Protein AF-A0A852DSH5-F1 (afdb_monomer)

Mean predicted aligned error: 3.22 Å

InterPro domains:
  IPR006133 DNA-directed DNA polymerase, family B, exonuclease domain [PF03104] (13-64)
  IPR012337 Ribonuclease H-like superfamily [SSF53098] (10-64)
  IPR036397 Ribonuclease H superfamily [G3DSA:3.30.420.10] (1-64)
  IPR050240 DNA polymerase type-B [PTHR10322] (9-64)

Sequence (64 aa):
RIFGVNCGVFGAAGVFPEPQQDPVIAIAAVALRQGAREPFLRVVFTLLSCAPLRGATVRSFDSE

Secondary structure (DSSP, 8-state):
-EEEEEEEE---TTSPPPTTTS-EEEEEEEEE-TT-SS-SEEEEEEES--PPPTTSEEEEES--

Organism: Vidua macroura (NCBI:txid187451)

Structure (mmCIF, N/CA/C/O backbone):
data_AF-A0A852DSH5-F1
#
_entry.id   AF-A0A852DSH5-F1
#
loop_
_atom_site.group_PDB
_atom_site.id
_atom_site.type_symbol
_atom_site.label_atom_id
_atom_site.label_alt_id
_atom_site.label_comp_id
_atom_site.label_asym_id
_atom_site.label_entity_id
_atom_site.label_seq_id
_atom_site.pdbx_PDB_ins_code
_atom_site.Cartn_x
_atom_site.Cartn_y
_atom_site.Cartn_z
_atom_site.occupancy
_atom_site.B_iso_or_equiv
_atom_site.auth_seq_id
_atom_site.auth_comp_id
_atom_site.auth_asym_id
_atom_site.auth_atom_id
_atom_site.pdbx_PDB_model_num
ATOM 1 N N . ARG A 1 1 ? 19.360 -4.747 -7.410 1.00 83.88 1 ARG A N 1
ATOM 2 C CA . ARG A 1 1 ? 17.922 -4.362 -7.451 1.00 83.88 1 ARG A CA 1
ATOM 3 C C . ARG A 1 1 ? 17.766 -3.210 -6.476 1.00 83.88 1 ARG A C 1
ATOM 5 O O . ARG A 1 1 ? 18.342 -3.307 -5.405 1.00 83.88 1 ARG A O 1
ATOM 12 N N . ILE A 1 2 ? 17.098 -2.131 -6.865 1.00 92.88 2 ILE A N 1
ATOM 13 C CA . ILE A 1 2 ? 16.898 -0.944 -6.027 1.00 92.88 2 ILE A CA 1
ATOM 14 C C . ILE A 1 2 ? 15.491 -1.037 -5.444 1.00 92.88 2 ILE A C 1
ATOM 16 O O . ILE A 1 2 ? 14.554 -1.351 -6.180 1.00 92.88 2 ILE A O 1
ATOM 20 N N . PHE A 1 3 ? 15.361 -0.816 -4.140 1.00 95.62 3 PHE A N 1
ATOM 21 C CA . PHE A 1 3 ? 14.109 -0.947 -3.406 1.00 95.62 3 PHE A CA 1
ATOM 22 C C . PHE A 1 3 ? 13.869 0.311 -2.578 1.00 95.62 3 PHE A C 1
ATOM 24 O O . PHE A 1 3 ? 14.781 0.778 -1.900 1.00 95.62 3 PHE A O 1
ATOM 31 N N . GLY A 1 4 ? 12.662 0.860 -2.668 1.00 96.81 4 GLY A N 1
ATOM 32 C CA . GLY A 1 4 ? 12.221 2.000 -1.875 1.00 96.81 4 GLY A CA 1
ATOM 33 C C . GLY A 1 4 ? 10.936 1.655 -1.140 1.00 96.81 4 GLY A C 1
ATOM 34 O O . GLY A 1 4 ? 10.029 1.070 -1.736 1.00 96.81 4 GLY A O 1
ATOM 35 N N . VAL A 1 5 ? 10.872 2.028 0.136 1.00 97.00 5 VAL A N 1
ATOM 36 C CA . VAL A 1 5 ? 9.701 1.860 1.000 1.00 97.00 5 VAL A CA 1
ATOM 37 C C . VAL A 1 5 ? 9.366 3.203 1.615 1.00 97.00 5 VAL A C 1
ATOM 39 O O . VAL A 1 5 ? 10.263 3.913 2.059 1.00 97.00 5 VAL A O 1
ATOM 42 N N . ASN A 1 6 ? 8.083 3.531 1.646 1.00 96.56 6 ASN A N 1
ATOM 43 C CA . ASN A 1 6 ? 7.555 4.628 2.443 1.00 96.56 6 ASN A CA 1
ATOM 44 C C . ASN A 1 6 ? 6.361 4.118 3.247 1.00 96.56 6 ASN A C 1
ATOM 46 O O . ASN A 1 6 ? 5.594 3.288 2.754 1.00 96.56 6 ASN A O 1
ATOM 50 N N . CYS A 1 7 ? 6.208 4.624 4.464 1.00 95.81 7 CYS A N 1
ATOM 51 C CA . CYS A 1 7 ? 5.076 4.335 5.333 1.00 95.81 7 CYS A CA 1
ATOM 52 C C . CYS A 1 7 ? 4.230 5.594 5.547 1.00 95.81 7 CYS A C 1
ATOM 54 O O . CYS A 1 7 ? 4.745 6.711 5.590 1.00 95.81 7 CYS A O 1
ATOM 56 N N . GLY A 1 8 ? 2.919 5.395 5.650 1.00 94.69 8 GLY A N 1
ATOM 57 C CA . GLY A 1 8 ? 1.959 6.388 6.107 1.00 94.69 8 GLY A CA 1
ATOM 58 C C . GLY A 1 8 ? 1.471 6.003 7.495 1.00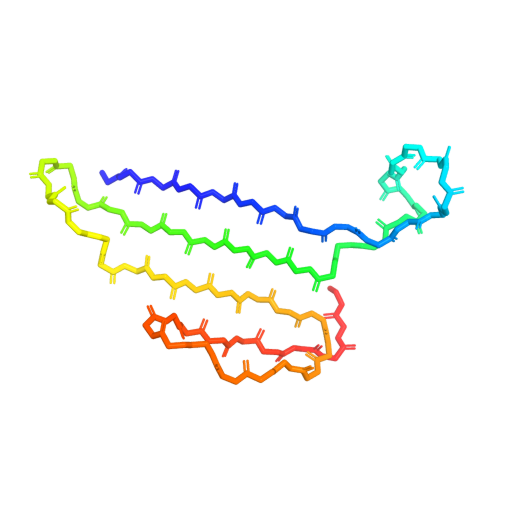 94.69 8 GLY A C 1
ATOM 59 O O . GLY A 1 8 ? 1.088 4.855 7.717 1.00 94.69 8 GLY A O 1
ATOM 60 N N . VAL A 1 9 ? 1.490 6.965 8.407 1.00 95.19 9 VAL A N 1
ATOM 61 C CA . VAL A 1 9 ? 1.085 6.798 9.803 1.00 95.19 9 VAL A CA 1
ATOM 62 C C . VAL A 1 9 ? -0.105 7.714 10.062 1.00 95.19 9 VAL A C 1
ATOM 64 O O . VAL A 1 9 ? -0.149 8.827 9.530 1.00 95.19 9 VAL A O 1
ATOM 67 N N . PHE A 1 10 ? -1.076 7.250 10.843 1.00 93.69 10 PHE A N 1
ATOM 68 C CA . PHE A 1 10 ? -2.190 8.080 11.289 1.00 93.69 10 PHE A CA 1
ATOM 69 C C . PHE A 1 10 ? -1.991 8.455 12.753 1.00 93.69 10 PHE A C 1
ATOM 71 O O . PHE A 1 10 ? -2.043 7.580 13.607 1.00 93.69 10 PHE A O 1
ATOM 78 N N . GLY A 1 11 ? -1.776 9.744 13.024 1.00 91.44 11 GLY A N 1
ATOM 79 C CA . GLY A 1 11 ? -1.555 10.244 14.378 1.00 91.44 11 GLY A CA 1
ATOM 80 C C . GLY A 1 11 ? -2.320 11.521 14.697 1.00 91.44 11 GLY A C 1
ATOM 81 O O . GLY A 1 11 ? -3.044 12.071 13.859 1.00 91.44 11 GLY A O 1
ATOM 82 N N . ALA A 1 12 ? -2.177 11.985 15.936 1.00 90.38 12 ALA A N 1
ATOM 83 C CA . ALA A 1 12 ? -2.903 13.144 16.445 1.00 90.38 12 ALA A CA 1
ATOM 84 C C . ALA A 1 12 ? -2.520 14.454 15.726 1.00 90.38 12 ALA A C 1
ATOM 86 O O . ALA A 1 12 ? -1.355 14.741 15.451 1.00 90.38 12 ALA A O 1
ATOM 87 N N . ALA A 1 13 ? -3.521 15.293 15.444 1.00 91.69 13 ALA A N 1
ATOM 88 C CA . ALA A 1 13 ? -3.313 16.550 14.731 1.00 91.69 13 ALA A CA 1
ATOM 89 C C . ALA A 1 13 ? -2.394 17.502 15.517 1.00 91.69 13 ALA A C 1
ATOM 91 O O . ALA A 1 13 ? -2.671 17.846 16.664 1.00 91.69 13 ALA A O 1
ATOM 92 N N . GLY A 1 14 ? -1.319 17.963 14.872 1.00 92.19 14 GLY A N 1
ATOM 93 C CA . GLY A 1 14 ? -0.343 18.874 15.480 1.00 92.19 14 GLY A CA 1
ATOM 94 C C . GLY A 1 14 ? 0.705 18.195 16.369 1.00 92.19 14 GLY A C 1
ATOM 95 O O . GLY A 1 14 ? 1.531 18.897 16.947 1.00 92.19 14 GLY A O 1
ATOM 96 N N . VAL A 1 15 ? 0.704 16.862 16.451 1.00 92.94 15 VAL A N 1
ATOM 97 C CA . VAL A 1 15 ? 1.691 16.063 17.189 1.00 92.94 15 VAL A CA 1
ATOM 98 C C . VAL A 1 15 ? 2.518 15.246 16.193 1.00 92.94 15 VAL A C 1
ATOM 100 O O . VAL A 1 15 ? 2.009 14.802 15.164 1.00 92.94 15 VAL A O 1
ATOM 103 N N . PHE A 1 16 ? 3.821 15.105 16.450 1.00 94.44 16 PHE A N 1
ATOM 104 C CA . PHE A 1 16 ? 4.678 14.252 15.625 1.00 94.44 16 PHE A CA 1
ATOM 105 C C . PHE A 1 16 ? 4.369 12.773 15.907 1.00 94.44 16 PHE A C 1
ATOM 107 O O . PHE A 1 16 ? 4.170 12.447 17.074 1.00 94.44 16 PHE A O 1
ATOM 114 N N . PRO A 1 17 ? 4.374 11.883 14.897 1.00 93.94 17 PRO A N 1
ATOM 115 C CA . PRO A 1 17 ? 3.979 10.496 15.102 1.00 93.94 17 PRO A CA 1
ATOM 116 C C . PRO A 1 17 ? 4.822 9.750 16.147 1.00 93.94 17 PRO A C 1
ATOM 118 O O . PRO A 1 17 ? 6.054 9.725 16.060 1.00 93.94 17 PRO A O 1
ATOM 121 N N . GLU A 1 18 ? 4.157 9.093 17.094 1.00 94.94 18 GLU A N 1
ATOM 122 C CA . GLU A 1 18 ? 4.751 8.242 18.121 1.00 94.94 18 GLU A CA 1
ATOM 123 C C . GLU A 1 18 ? 4.569 6.753 17.771 1.00 94.94 18 GLU A C 1
ATOM 125 O O . GLU A 1 18 ? 3.436 6.280 17.664 1.00 94.94 18 GLU A O 1
ATOM 130 N N . PRO A 1 19 ? 5.654 5.960 17.658 1.00 92.25 19 PRO A N 1
ATOM 131 C CA . PRO A 1 19 ? 5.580 4.573 17.182 1.00 92.25 19 PRO A CA 1
ATOM 132 C C . PRO A 1 19 ? 4.681 3.628 17.992 1.00 92.25 19 PRO A C 1
ATOM 134 O O . PRO A 1 19 ? 4.294 2.580 17.489 1.00 92.25 19 PRO A O 1
ATOM 137 N N . GLN A 1 20 ? 4.414 3.937 19.262 1.00 93.50 20 GLN A N 1
ATOM 138 C CA . GLN A 1 20 ? 3.597 3.104 20.150 1.00 93.50 20 GLN A CA 1
ATOM 139 C C . GLN A 1 20 ? 2.109 3.469 20.123 1.00 93.50 20 GLN A C 1
ATOM 141 O O . GLN A 1 20 ? 1.293 2.696 20.620 1.00 93.50 20 GLN A O 1
ATOM 146 N N . GLN A 1 21 ? 1.768 4.653 19.615 1.00 92.25 21 GLN A N 1
ATOM 147 C CA . GLN A 1 21 ? 0.418 5.216 19.688 1.00 92.25 21 GLN A CA 1
ATOM 148 C C . GLN A 1 21 ? -0.211 5.350 18.304 1.00 92.25 21 GLN A C 1
ATOM 150 O O . GLN A 1 21 ? -1.419 5.166 18.165 1.00 92.25 21 GLN A O 1
ATOM 155 N N . ASP A 1 22 ? 0.609 5.634 17.293 1.00 95.12 22 ASP A N 1
ATOM 156 C CA . ASP A 1 22 ? 0.142 5.977 15.962 1.00 95.12 22 ASP A CA 1
ATOM 157 C C . ASP A 1 22 ? 0.356 4.802 14.992 1.00 95.12 22 ASP A C 1
ATOM 159 O O . ASP A 1 22 ? 1.501 4.493 14.638 1.00 95.12 22 ASP A O 1
ATOM 163 N N . PRO A 1 23 ? -0.724 4.126 14.554 1.00 94.62 23 PRO A N 1
ATOM 164 C CA . PRO A 1 23 ? -0.629 2.946 13.702 1.00 94.62 23 PRO A CA 1
ATOM 165 C C . PRO A 1 23 ? -0.139 3.284 12.291 1.00 94.62 23 PRO A C 1
ATOM 167 O O . PRO A 1 23 ? -0.477 4.325 11.704 1.00 94.62 23 PRO A O 1
ATOM 170 N N . VAL A 1 24 ? 0.609 2.357 11.694 1.00 96.56 24 VAL A N 1
ATOM 171 C CA . VAL A 1 24 ? 0.952 2.386 10.273 1.00 96.56 24 VAL A CA 1
ATOM 172 C C . VAL A 1 24 ? -0.279 1.977 9.474 1.00 96.56 24 VAL A C 1
ATOM 174 O O . VAL A 1 24 ? -0.700 0.825 9.448 1.00 96.56 24 VAL A O 1
ATOM 177 N N . ILE A 1 25 ? -0.845 2.932 8.747 1.00 96.62 25 ILE A N 1
ATOM 178 C CA . ILE A 1 25 ? -2.063 2.712 7.960 1.00 96.62 25 ILE A CA 1
ATOM 179 C C . ILE A 1 25 ? -1.777 2.326 6.509 1.00 96.62 25 ILE A C 1
ATOM 181 O O . ILE A 1 25 ? -2.661 1.828 5.810 1.00 96.62 25 ILE A O 1
ATOM 185 N N . ALA A 1 26 ? -0.560 2.572 6.017 1.00 96.94 26 ALA A N 1
ATOM 186 C CA . ALA A 1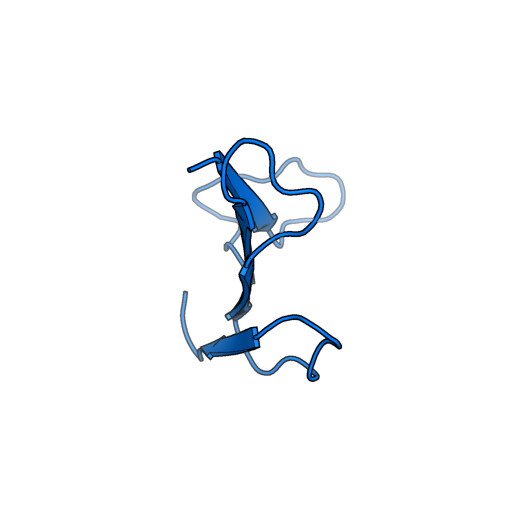 26 ? -0.181 2.203 4.661 1.00 96.94 26 ALA A CA 1
ATOM 187 C C . ALA A 1 26 ? 1.329 2.019 4.497 1.00 96.94 26 ALA A C 1
ATOM 189 O O . ALA A 1 26 ? 2.128 2.759 5.067 1.00 96.94 26 ALA A O 1
ATOM 190 N N . ILE A 1 27 ? 1.724 1.084 3.633 1.00 97.94 27 ILE A N 1
ATOM 191 C CA . ILE A 1 27 ? 3.113 0.875 3.216 1.00 97.94 27 ILE A CA 1
ATOM 192 C C . ILE A 1 27 ? 3.161 0.806 1.694 1.00 97.94 27 ILE A C 1
ATOM 194 O O . ILE A 1 27 ? 2.573 -0.082 1.082 1.00 97.94 27 ILE A O 1
ATOM 198 N N . ALA A 1 28 ? 3.901 1.717 1.069 1.00 97.88 28 ALA A N 1
ATOM 199 C CA . ALA A 1 28 ? 4.156 1.707 -0.364 1.00 97.88 28 ALA A CA 1
ATOM 200 C C . ALA A 1 28 ? 5.573 1.205 -0.638 1.00 97.88 28 ALA A C 1
ATOM 202 O O . ALA A 1 28 ? 6.545 1.729 -0.092 1.00 97.88 28 ALA A O 1
ATOM 203 N N . ALA A 1 29 ? 5.695 0.218 -1.521 1.00 97.88 29 ALA A N 1
ATOM 204 C CA . ALA A 1 29 ? 6.967 -0.359 -1.915 1.00 97.88 29 ALA A CA 1
ATOM 205 C C . ALA A 1 29 ? 7.141 -0.347 -3.438 1.00 97.88 29 ALA A C 1
ATOM 207 O O . ALA A 1 29 ? 6.249 -0.722 -4.207 1.00 97.88 29 ALA A O 1
ATOM 208 N N . VAL A 1 30 ? 8.328 0.068 -3.874 1.00 97.25 30 VAL A N 1
ATOM 209 C CA . VAL A 1 30 ? 8.710 0.148 -5.285 1.00 97.25 30 VAL A CA 1
ATOM 210 C C . VAL A 1 30 ? 10.030 -0.578 -5.485 1.00 97.25 30 VAL A C 1
ATOM 212 O O . VAL A 1 30 ? 10.992 -0.346 -4.753 1.00 97.25 30 VAL A O 1
ATOM 215 N N . ALA A 1 31 ? 10.094 -1.440 -6.501 1.00 97.44 31 ALA A N 1
ATOM 216 C CA . ALA A 1 31 ? 11.331 -2.108 -6.886 1.00 97.44 31 ALA A CA 1
ATOM 217 C C . ALA A 1 31 ? 11.699 -1.814 -8.343 1.00 97.44 31 ALA A C 1
ATOM 219 O O . ALA A 1 31 ? 10.888 -1.936 -9.265 1.00 97.44 31 ALA A O 1
ATOM 220 N N . LEU A 1 32 ? 12.968 -1.472 -8.545 1.00 97.50 32 LEU A N 1
ATOM 221 C CA . LEU A 1 32 ? 13.568 -1.148 -9.832 1.00 97.50 32 LEU A CA 1
ATOM 222 C C . LEU A 1 32 ? 14.768 -2.070 -10.093 1.00 97.50 32 LEU A C 1
ATOM 224 O O . LEU A 1 32 ? 15.534 -2.431 -9.191 1.00 97.50 32 LEU A O 1
ATOM 228 N N . ARG A 1 33 ? 14.960 -2.480 -11.348 1.00 97.00 33 ARG A N 1
ATOM 229 C CA . ARG A 1 33 ? 16.211 -3.125 -11.771 1.00 97.00 33 ARG A CA 1
ATOM 230 C C . ARG A 1 33 ? 17.250 -2.028 -11.989 1.00 97.00 33 ARG A C 1
ATOM 232 O O . ARG A 1 33 ? 16.926 -0.984 -12.538 1.00 97.00 33 ARG A O 1
ATOM 239 N N . GLN A 1 34 ? 18.483 -2.241 -11.541 1.00 95.00 34 GLN A N 1
ATOM 240 C CA . GLN A 1 34 ? 19.534 -1.236 -11.718 1.00 95.00 34 GLN A CA 1
ATOM 241 C C . GLN A 1 34 ? 19.736 -0.964 -13.216 1.00 95.00 34 GLN A C 1
ATOM 243 O O . GLN A 1 34 ? 19.788 -1.906 -14.002 1.00 95.00 34 GLN A O 1
ATOM 248 N N . GLY A 1 35 ? 19.785 0.314 -13.597 1.00 94.12 35 GLY A N 1
ATOM 249 C CA . GLY A 1 35 ? 19.863 0.743 -14.997 1.00 94.12 35 GLY A CA 1
ATOM 250 C C . GLY A 1 35 ? 18.533 0.729 -15.765 1.00 94.12 35 GLY A C 1
ATOM 251 O O . GLY A 1 35 ? 18.493 1.219 -16.890 1.00 94.12 35 GLY A O 1
ATOM 252 N N . ALA A 1 36 ? 17.436 0.221 -15.190 1.00 95.06 36 ALA A N 1
ATOM 253 C CA . ALA A 1 36 ? 16.111 0.339 -15.798 1.00 95.06 36 ALA A CA 1
ATOM 254 C C . ALA A 1 36 ? 15.515 1.734 -15.561 1.00 95.06 36 ALA A C 1
ATOM 256 O O . ALA A 1 36 ? 15.723 2.336 -14.510 1.00 95.06 36 ALA A O 1
ATOM 257 N N . ARG A 1 37 ? 14.740 2.231 -16.531 1.00 94.75 37 ARG A N 1
ATOM 258 C CA . ARG A 1 37 ? 14.028 3.517 -16.422 1.00 94.75 37 ARG A CA 1
ATOM 259 C C . ARG A 1 37 ? 12.745 3.425 -15.601 1.00 94.75 37 ARG A C 1
ATOM 261 O O . ARG A 1 37 ? 12.347 4.404 -14.983 1.00 94.75 37 ARG A O 1
ATOM 268 N N . GLU A 1 38 ? 12.113 2.254 -15.590 1.00 94.56 38 GLU A N 1
ATOM 269 C CA . GLU A 1 38 ? 10.816 2.043 -14.954 1.00 94.56 38 GLU A CA 1
ATOM 270 C C . GLU A 1 38 ? 10.862 0.905 -13.927 1.00 94.56 38 GLU A C 1
ATOM 272 O O 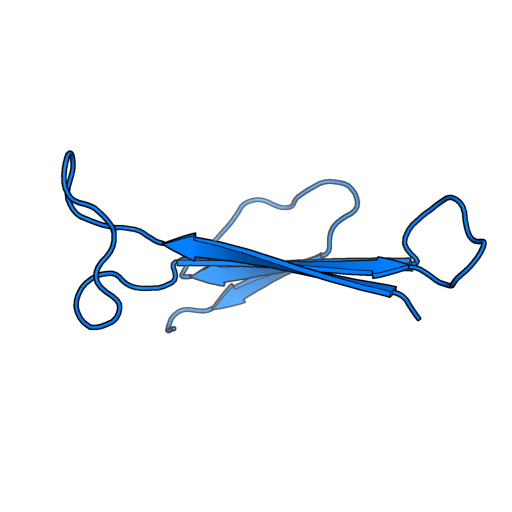. GLU A 1 38 ? 11.608 -0.070 -14.096 1.00 94.56 38 GLU A O 1
ATOM 277 N N . PRO A 1 39 ? 10.090 1.020 -12.831 1.00 96.00 39 PRO A N 1
ATOM 278 C CA . PRO A 1 39 ? 10.022 -0.016 -11.814 1.00 96.00 39 PRO A CA 1
ATOM 279 C C . PRO A 1 39 ? 9.233 -1.216 -12.325 1.00 96.00 39 PRO A C 1
ATOM 281 O O . PRO A 1 39 ? 8.246 -1.076 -13.040 1.00 96.00 39 PRO A O 1
ATOM 284 N N . PHE A 1 40 ? 9.652 -2.406 -11.903 1.00 95.12 40 PHE A N 1
ATOM 285 C CA . PHE A 1 40 ? 8.960 -3.653 -12.235 1.00 95.12 40 PHE A CA 1
ATOM 286 C C . PHE A 1 40 ? 7.948 -4.061 -11.156 1.00 95.12 40 PHE A C 1
ATOM 288 O O . PHE A 1 40 ? 7.158 -4.974 -11.375 1.00 95.12 40 PHE A O 1
ATOM 295 N N . LEU A 1 41 ? 7.988 -3.412 -9.988 1.00 96.25 41 LEU A N 1
ATOM 296 C CA . LEU A 1 41 ? 7.055 -3.627 -8.889 1.00 96.25 41 LEU A CA 1
ATOM 297 C C . LEU A 1 41 ? 6.640 -2.281 -8.304 1.00 96.25 41 LEU A C 1
ATOM 299 O O . LEU A 1 41 ? 7.493 -1.455 -7.974 1.00 96.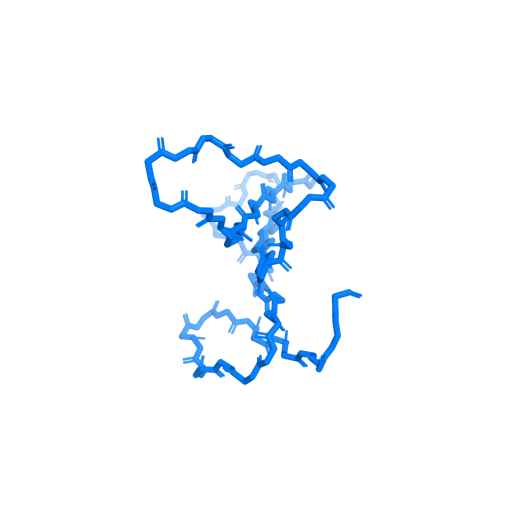25 41 LEU A O 1
ATOM 303 N N . ARG A 1 42 ? 5.332 -2.105 -8.145 1.00 97.94 42 ARG A N 1
ATOM 304 C CA . ARG A 1 42 ? 4.699 -1.036 -7.373 1.00 97.94 42 ARG A CA 1
ATOM 305 C C . ARG A 1 42 ? 3.576 -1.685 -6.578 1.00 97.94 42 ARG A C 1
ATOM 307 O O . ARG A 1 42 ? 2.627 -2.186 -7.179 1.00 97.94 42 ARG A O 1
ATOM 314 N N . VAL A 1 43 ? 3.705 -1.732 -5.260 1.00 97.81 43 VAL A N 1
ATOM 315 C CA . VAL A 1 43 ? 2.700 -2.327 -4.374 1.00 97.81 43 VAL A CA 1
ATOM 316 C C . VAL A 1 43 ? 2.403 -1.378 -3.224 1.00 97.81 43 VAL A C 1
ATOM 318 O O . VAL A 1 43 ? 3.310 -0.729 -2.708 1.00 97.81 43 VAL A O 1
ATOM 321 N N . VAL A 1 44 ? 1.133 -1.282 -2.851 1.00 98.06 44 VAL A N 1
ATOM 322 C CA . VAL A 1 44 ? 0.674 -0.540 -1.680 1.00 98.06 44 VAL A CA 1
ATOM 323 C C . VAL A 1 44 ? -0.101 -1.500 -0.794 1.00 98.06 44 VAL A C 1
ATOM 325 O O . VAL A 1 44 ? -1.066 -2.117 -1.242 1.00 98.06 44 VAL A O 1
ATOM 328 N N . PHE A 1 45 ? 0.336 -1.628 0.448 1.00 98.12 45 PHE A N 1
ATOM 329 C CA . PHE A 1 45 ? -0.378 -2.316 1.510 1.00 98.12 45 PHE A CA 1
ATOM 330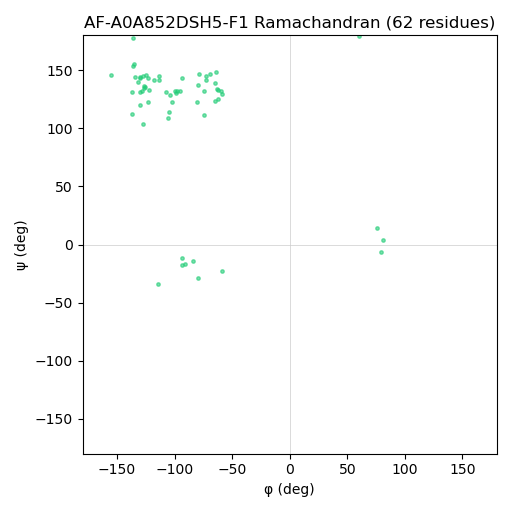 C C . PHE A 1 45 ? -1.159 -1.272 2.304 1.00 98.12 45 PHE A C 1
ATOM 332 O O . PHE A 1 45 ? -0.591 -0.231 2.630 1.00 98.12 45 PHE A O 1
ATOM 339 N N . THR A 1 46 ? -2.439 -1.506 2.573 1.00 97.94 46 THR A N 1
ATOM 340 C CA . THR A 1 46 ? -3.296 -0.563 3.304 1.00 97.94 46 THR A CA 1
ATOM 341 C C . THR A 1 46 ? -4.025 -1.264 4.434 1.00 97.94 46 THR A C 1
ATOM 343 O O . THR A 1 46 ? -4.485 -2.396 4.267 1.00 97.94 46 THR A O 1
ATOM 346 N N . LEU A 1 47 ? -4.184 -0.561 5.549 1.00 97.12 47 LEU A N 1
ATOM 347 C CA . LEU A 1 47 ? -5.166 -0.905 6.561 1.00 97.12 47 LEU A CA 1
ATOM 348 C C . LEU A 1 47 ? -6.552 -0.506 6.042 1.00 97.12 47 LEU A C 1
ATOM 350 O O . LEU A 1 47 ? -6.738 0.605 5.539 1.00 97.12 47 LEU A O 1
ATOM 354 N N . LEU A 1 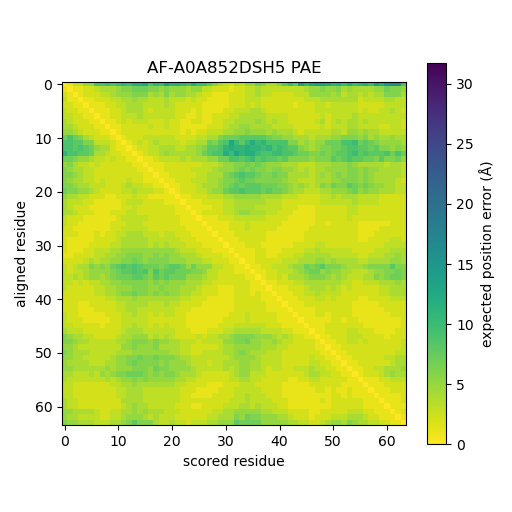48 ? -7.511 -1.421 6.153 1.00 94.88 48 LEU A N 1
ATOM 355 C CA . LEU A 1 48 ? -8.855 -1.326 5.586 1.00 94.88 48 LEU A CA 1
ATOM 356 C C . LEU A 1 48 ? -8.866 -1.201 4.050 1.00 94.88 48 LEU A C 1
ATOM 358 O O . LEU A 1 48 ? -7.839 -1.216 3.359 1.00 94.88 48 LEU A O 1
ATOM 362 N N . SER A 1 49 ? -10.077 -1.128 3.496 1.00 95.94 49 SER A N 1
ATOM 363 C CA . SER A 1 49 ? -10.318 -1.053 2.056 1.00 95.94 49 SER A CA 1
ATOM 364 C C . SER A 1 49 ? -9.731 0.216 1.436 1.00 95.94 49 SER A C 1
ATOM 366 O O . SER A 1 49 ? -9.989 1.322 1.910 1.00 95.94 49 SER A O 1
ATOM 368 N N . CYS A 1 50 ? -9.038 0.066 0.309 1.00 96.31 50 CYS A N 1
ATOM 369 C CA . CYS A 1 50 ? -8.546 1.172 -0.503 1.00 96.31 50 CYS A CA 1
ATOM 370 C C . CYS A 1 50 ? -8.993 1.004 -1.961 1.00 96.31 50 CYS A C 1
ATOM 372 O O . CYS A 1 50 ? -9.085 -0.113 -2.475 1.00 96.31 50 CYS A O 1
ATOM 374 N N . ALA A 1 51 ? -9.281 2.116 -2.639 1.00 95.94 51 ALA A N 1
ATOM 375 C CA . ALA A 1 51 ? -9.609 2.097 -4.058 1.00 95.94 51 ALA A CA 1
ATOM 376 C C . ALA A 1 51 ? -8.405 1.615 -4.896 1.00 95.94 51 ALA A C 1
ATOM 378 O O . ALA A 1 51 ? -7.252 1.874 -4.538 1.00 95.94 51 ALA A O 1
ATOM 379 N N . PRO A 1 52 ? -8.637 0.939 -6.034 1.00 94.94 52 PRO A N 1
ATOM 380 C CA . PRO A 1 52 ? -7.550 0.494 -6.894 1.00 94.94 52 PRO A CA 1
ATOM 381 C C . PRO A 1 52 ? -6.746 1.683 -7.441 1.00 94.94 52 PRO A C 1
ATOM 383 O O . PRO A 1 52 ? -7.301 2.648 -7.967 1.00 94.94 52 PRO A O 1
ATOM 386 N N . LEU A 1 53 ? -5.418 1.580 -7.363 1.00 94.06 53 LEU A N 1
ATOM 387 C CA . LEU A 1 53 ? -4.474 2.572 -7.877 1.00 94.06 53 LEU A CA 1
ATOM 388 C C . LEU A 1 53 ? -3.944 2.144 -9.248 1.00 94.06 53 LEU A C 1
ATOM 390 O O . LEU A 1 53 ? -3.476 1.022 -9.441 1.00 94.06 53 LEU A O 1
ATOM 394 N N . ARG A 1 54 ? -3.976 3.050 -10.228 1.00 94.81 54 ARG A N 1
ATOM 395 C CA . ARG A 1 54 ? -3.504 2.739 -11.583 1.00 94.81 54 ARG A CA 1
ATOM 396 C C . ARG A 1 54 ? -1.998 2.465 -11.579 1.00 94.81 54 ARG A C 1
ATOM 398 O O . ARG A 1 54 ? -1.206 3.317 -11.193 1.00 94.81 54 ARG A O 1
ATOM 405 N N . GLY A 1 55 ? -1.600 1.292 -12.071 1.00 93.19 55 GLY A N 1
ATOM 406 C CA . GLY A 1 55 ? -0.188 0.921 -12.192 1.00 93.19 55 GLY A CA 1
ATOM 407 C C . GLY A 1 55 ? 0.486 0.537 -10.872 1.00 93.19 55 GLY A C 1
ATOM 408 O O . GLY A 1 55 ? 1.713 0.465 -10.839 1.00 93.19 55 GLY A O 1
ATOM 409 N N . ALA A 1 56 ? -0.285 0.290 -9.809 1.00 96.75 56 ALA A N 1
ATOM 410 C CA . ALA A 1 56 ? 0.194 -0.297 -8.566 1.00 96.75 56 ALA A CA 1
ATOM 411 C C . ALA A 1 56 ? -0.762 -1.399 -8.099 1.00 96.75 56 ALA A C 1
ATOM 413 O O . ALA A 1 56 ? -1.977 -1.296 -8.248 1.00 96.75 56 ALA A O 1
ATOM 414 N N . THR A 1 57 ? -0.213 -2.454 -7.510 1.00 97.88 57 THR A N 1
ATOM 415 C CA . THR A 1 57 ? -1.017 -3.488 -6.859 1.00 97.88 57 THR A CA 1
ATOM 416 C C . THR A 1 57 ? -1.420 -2.995 -5.476 1.00 97.88 57 THR A C 1
ATOM 418 O O . THR A 1 57 ? -0.552 -2.696 -4.661 1.00 97.88 57 THR A O 1
ATOM 421 N N . VAL A 1 58 ? -2.721 -2.933 -5.196 1.00 97.81 58 VAL A N 1
ATOM 422 C CA . VAL A 1 58 ? -3.240 -2.567 -3.871 1.00 97.81 58 VAL A CA 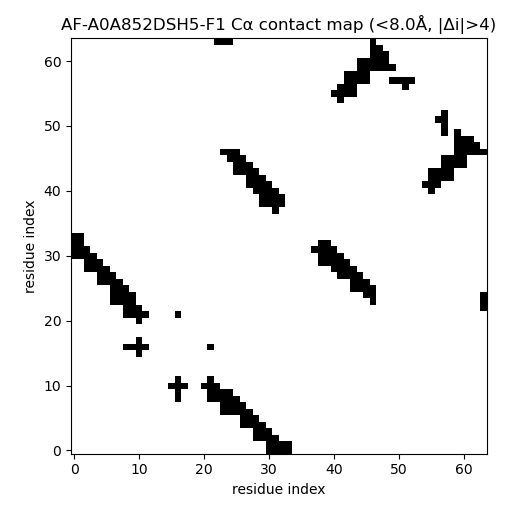1
ATOM 423 C C . VAL A 1 58 ? -3.594 -3.831 -3.098 1.00 97.81 58 VAL A C 1
ATOM 425 O O . VAL A 1 58 ? 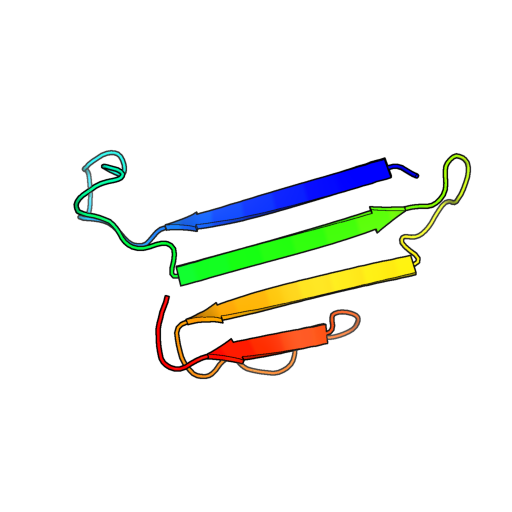-4.236 -4.739 -3.627 1.00 97.81 58 VAL A O 1
ATOM 428 N N . ARG A 1 59 ? -3.140 -3.903 -1.850 1.00 97.88 59 ARG A N 1
ATOM 429 C CA . ARG A 1 59 ? -3.367 -5.008 -0.925 1.00 97.88 59 ARG A CA 1
ATOM 430 C C . ARG A 1 59 ? -3.926 -4.455 0.381 1.00 97.88 59 ARG A C 1
ATOM 432 O O . ARG A 1 59 ? -3.181 -3.904 1.178 1.00 97.88 59 ARG A O 1
ATOM 439 N N . SER A 1 60 ? -5.223 -4.623 0.582 1.00 97.75 60 SER A N 1
ATOM 440 C CA . SER A 1 60 ? -5.907 -4.196 1.803 1.00 97.75 60 SER A CA 1
ATOM 441 C C . SER A 1 60 ? -5.991 -5.334 2.822 1.00 97.75 60 SER A C 1
ATOM 443 O O . SER A 1 60 ? -6.180 -6.488 2.422 1.00 97.75 60 SER A O 1
ATOM 445 N N . PHE A 1 61 ? -5.855 -5.001 4.105 1.00 97.81 61 PHE A N 1
ATOM 446 C CA . PHE A 1 61 ? -5.971 -5.920 5.241 1.00 97.81 61 PHE A CA 1
ATOM 447 C C . PHE A 1 61 ? -6.789 -5.293 6.369 1.00 97.81 61 PHE A C 1
ATOM 449 O O . PHE A 1 61 ? -6.828 -4.074 6.502 1.00 97.81 61 PHE A O 1
ATOM 456 N N . ASP A 1 62 ? -7.423 -6.127 7.189 1.00 97.06 62 ASP A N 1
ATOM 457 C CA . ASP A 1 62 ? -8.299 -5.664 8.273 1.00 97.06 62 ASP A CA 1
ATOM 458 C C . ASP A 1 62 ? -7.536 -5.313 9.561 1.00 97.06 62 ASP A C 1
ATOM 460 O O . ASP A 1 62 ? -8.083 -4.656 10.444 1.00 97.06 62 ASP A O 1
ATOM 464 N N . SER A 1 63 ? -6.272 -5.730 9.663 1.00 95.00 63 SER A N 1
ATOM 465 C CA . SER A 1 63 ? -5.383 -5.475 10.797 1.00 95.00 63 SER A CA 1
ATOM 466 C C . SER A 1 63 ? -3.993 -5.056 10.321 1.00 95.00 63 SER A C 1
ATOM 468 O O . SER A 1 63 ? -3.593 -5.403 9.205 1.00 95.00 63 SER A O 1
ATOM 470 N N . GLU A 1 64 ? -3.284 -4.324 11.181 1.00 89.25 64 GLU A N 1
ATOM 471 C CA . GLU A 1 64 ? -1.878 -3.934 11.000 1.00 89.25 64 GLU A CA 1
ATOM 472 C C . GLU A 1 64 ? -0.919 -5.117 11.196 1.00 89.25 64 GLU A C 1
ATOM 474 O O . GLU A 1 64 ? -1.196 -5.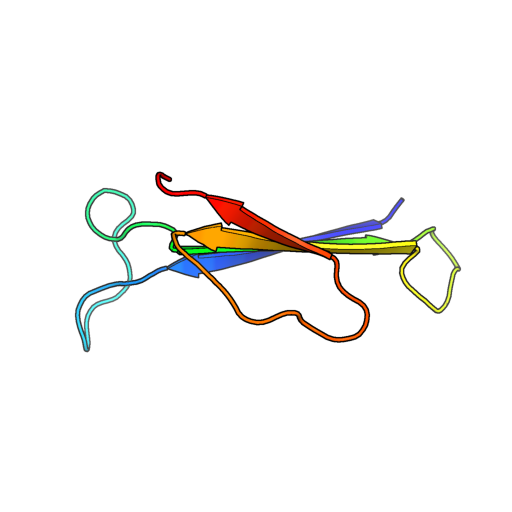969 12.077 1.00 89.25 64 GLU A O 1
#

pLDDT: mean 95.31, std 2.52, range [83.88, 98.12]

Nearest PDB structures (foldseek):
  3iay-assembly1_A  TM=9.832E-01  e=1.016E-06  Saccharomyces cerevisiae
  6tny-assembly1_A  TM=9.550E-01  e=2.460E-06  Homo sapiens
  7kc0-assembly1_A  TM=9.693E-01  e=7.200E-06  Saccharomyces cerevisiae
  6p1h-assembly1_A  TM=9.721E-01  e=1.193E-05  Saccharomyces cerevisiae S288C
  2gv9-assembly2_B  TM=6.700E-01  e=9.378E-02  Human alphaherpesvirus 1 strain KOS

Foldseek 3Di:
DDKDKDWDWDDDPPDDDDPVGIDTFKMWMWACDVPDPHTPATEMEGAADDDDDPPHHYHYDPHD

Solvent-accessible surface area (backbone atoms only — not comparable to full-atom values): 3932 Å² total; per-residue (Å²): 114,47,75,50,77,49,75,41,68,55,58,62,89,97,55,80,79,45,89,92,78,29,53,66,42,30,40,40,39,38,32,28,51,78,93,53,94,62,62,84,40,40,38,34,39,30,51,40,89,71,80,86,48,90,90,37,50,70,44,61,34,92,65,124

Radius of gyration: 14.01 Å; Cα contacts (8 Å, |Δi|>4): 125; chains: 1; bounding box: 30×25×37 Å